Protein AF-A0A3D2G1G5-F1 (afdb_monomer_lite)

pLDDT: mean 82.87, std 15.84, range [34.25, 97.06]

Sequence (176 aa):
CSRRRVAGLMRLLRDEGYDAEKLAAIHAPIGLAIGAVTPAEIAVSICAQLVEHRRALPETEYPGTLLEQTNSDLSAIRYLAENAEPKALLLVLTSTGSTPVKSGALMAVNKLGTGCGTIGGGCSEAAAMQRARKIIGTGESCVIEINMTNDVAADEGMVCGGTMRVLIEDASENKT

Foldseek 3Di:
DDPVVVVVVLVVCVVVPDDPVVSVPDDPPAFDPPVDDDPVSSVVRNVVVVVVVVVPPPCVVPPLQDQPDPDPPCFQVCCLPVDQAQKKKKFWSQKFAQAQDGGGFIKIAHLVRDMTTFPRDDPQRVVVSVVLNVQGPVQDKDKDKDAFLPDDDPPDPDTRRMIIIMIMGTSNDDPD

Secondary structure (DSSP, 8-state):
--HHHHHHHHHHHHHTT--HHHHHT--SS-S-SS---SHHHHHHHHHHHHHHHHHHS-TTSS-TTS---SS--THHHHHHHH--S-EEEEEEEEEESS-SS-TT-EEEEETT--EEE-SS-HHHHHHHHHHHHHHTTS-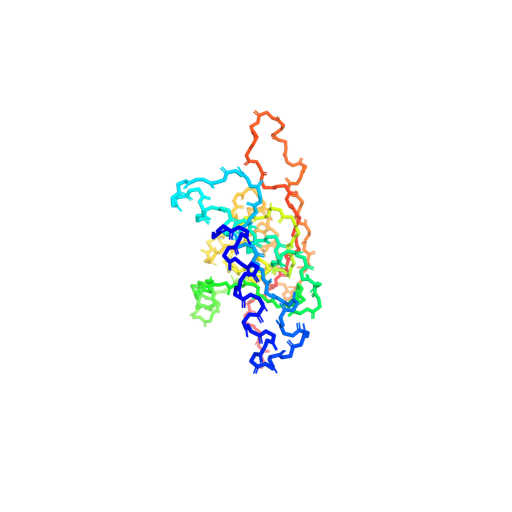-EEEEEEE-SSSS-SSSS-----EEEEEEEE-S----

Radius of gyration: 23.37 Å; chains: 1; bounding box: 44×47×64 Å

Structure (mmCIF, N/CA/C/O backbone):
data_AF-A0A3D2G1G5-F1
#
_entry.id   AF-A0A3D2G1G5-F1
#
loop_
_atom_site.group_PDB
_atom_site.id
_atom_site.type_symbol
_atom_site.label_atom_id
_atom_site.label_alt_id
_atom_site.label_comp_id
_atom_site.label_asym_id
_atom_site.label_entity_id
_atom_site.label_seq_id
_atom_site.pdbx_PDB_ins_code
_atom_site.Cartn_x
_atom_site.Cartn_y
_atom_site.Cartn_z
_atom_site.occupancy
_atom_site.B_iso_or_equiv
_atom_site.auth_seq_id
_atom_site.auth_comp_id
_atom_site.auth_asym_id
_atom_site.auth_atom_id
_atom_site.pdbx_PDB_model_num
ATOM 1 N N . CYS A 1 1 ? 20.885 -1.037 -24.194 1.00 62.94 1 CYS A N 1
ATOM 2 C CA . CYS A 1 1 ? 21.440 -1.828 -25.325 1.00 62.94 1 CYS A CA 1
ATOM 3 C C . CYS A 1 1 ? 21.100 -1.121 -26.645 1.00 62.94 1 CYS A C 1
ATOM 5 O O . CYS A 1 1 ? 20.006 -0.583 -26.737 1.00 62.94 1 CYS A O 1
ATOM 7 N N . SER A 1 2 ? 21.991 -1.050 -27.644 1.00 79.25 2 SER A N 1
ATOM 8 C CA . SER A 1 2 ? 21.681 -0.325 -28.895 1.00 79.25 2 SER A CA 1
ATOM 9 C C . SER A 1 2 ? 20.675 -1.098 -29.759 1.00 79.25 2 SER A C 1
ATOM 11 O O . SER A 1 2 ? 20.757 -2.324 -29.839 1.00 79.25 2 SER A O 1
ATOM 13 N N . ARG A 1 3 ? 19.760 -0.400 -30.454 1.00 82.50 3 ARG A N 1
ATOM 14 C CA . ARG A 1 3 ? 18.738 -1.024 -31.330 1.00 82.50 3 ARG A CA 1
ATOM 15 C C . ARG A 1 3 ? 19.339 -2.025 -32.326 1.00 82.50 3 ARG A C 1
ATOM 17 O O . ARG A 1 3 ? 18.780 -3.091 -32.550 1.00 82.50 3 ARG A O 1
ATOM 24 N N . ARG A 1 4 ? 20.532 -1.720 -32.849 1.00 87.50 4 ARG A N 1
ATOM 25 C CA . ARG A 1 4 ? 21.288 -2.604 -33.749 1.00 87.50 4 ARG A CA 1
ATOM 26 C C . ARG A 1 4 ? 21.670 -3.942 -33.103 1.00 87.50 4 ARG A C 1
ATOM 28 O O . ARG A 1 4 ? 21.560 -4.973 -33.755 1.00 87.50 4 ARG A O 1
ATOM 35 N N . ARG A 1 5 ? 22.102 -3.939 -31.836 1.00 87.56 5 ARG A N 1
ATOM 36 C CA . ARG A 1 5 ? 22.442 -5.171 -31.102 1.00 87.56 5 ARG A CA 1
ATOM 37 C C . ARG A 1 5 ? 21.203 -6.002 -30.796 1.00 87.56 5 ARG A C 1
ATOM 39 O O . ARG A 1 5 ? 21.239 -7.213 -30.965 1.00 87.56 5 ARG A O 1
ATOM 46 N N . VAL A 1 6 ? 20.107 -5.346 -30.417 1.00 90.69 6 VAL A N 1
ATOM 47 C CA . VAL A 1 6 ? 18.823 -6.019 -30.176 1.00 90.69 6 VAL A CA 1
ATOM 48 C C . VAL A 1 6 ? 18.325 -6.723 -31.437 1.00 90.69 6 VAL A C 1
ATOM 50 O O . VAL A 1 6 ? 17.965 -7.891 -31.369 1.00 90.69 6 VAL A O 1
ATOM 53 N N . ALA A 1 7 ? 18.370 -6.058 -32.594 1.00 89.75 7 ALA A N 1
ATOM 54 C CA . ALA A 1 7 ? 17.959 -6.668 -33.857 1.00 89.75 7 ALA A CA 1
ATOM 55 C C . ALA A 1 7 ? 18.792 -7.915 -34.209 1.00 89.75 7 ALA A C 1
ATOM 57 O O . ALA A 1 7 ? 18.239 -8.914 -34.662 1.00 89.75 7 ALA A O 1
ATOM 58 N N . GLY A 1 8 ? 20.108 -7.874 -33.962 1.00 92.50 8 GLY A N 1
ATOM 59 C CA . GLY A 1 8 ? 20.990 -9.027 -34.155 1.00 92.50 8 GLY A CA 1
ATOM 60 C C . GLY A 1 8 ? 20.647 -10.197 -33.230 1.00 92.50 8 GLY A C 1
ATOM 61 O O . GLY A 1 8 ? 20.509 -11.320 -33.702 1.00 92.50 8 GLY A O 1
ATOM 62 N N . LEU A 1 9 ? 20.443 -9.923 -31.937 1.00 90.69 9 LEU A N 1
ATOM 63 C CA . LEU A 1 9 ? 20.051 -10.936 -30.953 1.00 90.69 9 LEU A CA 1
ATOM 64 C C . LEU A 1 9 ? 18.699 -11.576 -31.298 1.00 90.69 9 LEU A C 1
ATOM 66 O O . LEU A 1 9 ? 18.579 -12.793 -31.290 1.00 90.69 9 LEU A O 1
ATOM 70 N N . MET A 1 10 ? 17.697 -10.769 -31.654 1.00 92.00 10 MET A N 1
ATOM 71 C CA . MET A 1 10 ? 16.363 -11.265 -32.014 1.00 92.00 10 MET A CA 1
ATOM 72 C C . MET A 1 10 ? 16.383 -12.157 -33.253 1.00 92.00 10 MET A C 1
ATOM 74 O O . MET A 1 10 ? 15.620 -13.115 -33.329 1.00 92.00 10 MET A O 1
ATOM 78 N N . ARG A 1 11 ? 17.246 -11.851 -34.229 1.00 93.31 11 ARG A N 1
ATOM 79 C CA . ARG A 1 11 ? 17.445 -12.711 -35.397 1.00 93.31 11 ARG A CA 1
ATOM 80 C C . ARG A 1 11 ? 18.061 -14.048 -34.995 1.00 93.31 11 ARG A C 1
ATOM 82 O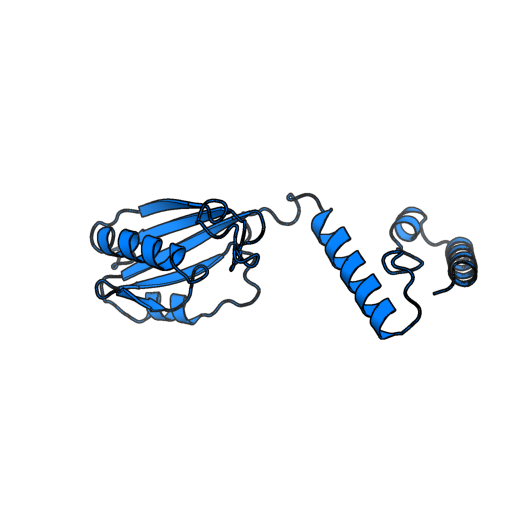 O . ARG A 1 11 ? 17.520 -15.076 -35.369 1.00 93.31 11 ARG A O 1
ATOM 89 N N . LEU A 1 12 ? 19.132 -14.018 -34.202 1.00 94.12 12 LEU A N 1
ATOM 90 C CA . LEU A 1 12 ? 19.805 -15.227 -33.725 1.00 94.12 12 LEU A CA 1
ATOM 91 C C . LEU A 1 12 ? 18.842 -16.146 -32.966 1.00 94.12 12 LEU A C 1
ATOM 93 O O . LEU A 1 12 ? 18.766 -17.328 -33.271 1.00 94.12 12 LEU A O 1
ATOM 97 N N . LEU A 1 13 ? 18.041 -15.593 -32.052 1.00 93.25 13 LEU A N 1
ATOM 98 C CA . LEU A 1 13 ? 17.060 -16.374 -31.296 1.00 93.25 13 LEU A CA 1
ATOM 99 C C . LEU A 1 13 ? 15.969 -16.981 -32.195 1.00 93.25 13 LEU A C 1
ATOM 101 O O . LEU A 1 13 ? 15.529 -18.100 -31.958 1.00 93.25 13 LEU A O 1
ATOM 105 N N . ARG A 1 14 ? 15.530 -16.290 -33.255 1.00 93.31 14 ARG A N 1
ATOM 106 C CA . ARG A 1 14 ? 14.598 -16.897 -34.223 1.00 93.31 14 ARG A CA 1
ATOM 107 C C . ARG A 1 14 ? 15.250 -18.014 -35.025 1.00 93.31 14 ARG A C 1
ATOM 109 O O . ARG A 1 14 ? 14.623 -19.048 -35.221 1.00 93.31 14 ARG A O 1
ATOM 116 N N . ASP A 1 15 ? 16.484 -17.803 -35.475 1.00 95.50 15 ASP A N 1
ATOM 117 C CA . ASP A 1 15 ? 17.232 -18.784 -36.266 1.00 95.50 15 ASP A CA 1
ATOM 118 C C . ASP A 1 15 ? 17.530 -20.057 -35.438 1.00 95.50 15 ASP A C 1
ATOM 120 O O . ASP A 1 15 ? 17.548 -21.157 -35.984 1.00 95.50 15 ASP A O 1
ATOM 124 N N . GLU A 1 16 ? 17.673 -19.931 -34.113 1.00 95.50 16 GLU A N 1
ATOM 125 C CA . GLU A 1 16 ? 17.779 -21.053 -33.163 1.00 95.50 16 GLU A CA 1
ATOM 126 C C . GLU A 1 16 ? 16.439 -21.763 -32.873 1.00 95.50 16 GLU A C 1
ATOM 128 O O . GLU A 1 16 ? 16.410 -22.763 -32.157 1.00 95.50 16 GLU A O 1
ATOM 133 N N . GLY A 1 17 ? 15.325 -21.288 -33.441 1.00 94.25 17 GLY A N 1
ATOM 134 C CA . GLY A 1 17 ? 14.017 -21.938 -33.339 1.00 94.25 17 GLY A CA 1
ATOM 135 C C . GLY A 1 17 ? 13.230 -21.608 -32.070 1.00 94.25 17 GLY A C 1
ATOM 136 O O . GLY A 1 17 ? 12.328 -22.363 -31.704 1.00 94.25 17 GLY A O 1
ATOM 137 N N . TYR A 1 18 ? 13.540 -20.502 -31.385 1.00 94.50 18 TYR A N 1
ATOM 138 C CA . TYR A 1 18 ? 12.737 -20.065 -30.242 1.00 94.50 18 TYR A CA 1
ATOM 139 C C . TYR A 1 18 ? 11.334 -19.631 -30.674 1.00 94.50 18 TYR A C 1
ATOM 141 O O . TYR A 1 18 ? 11.139 -18.987 -31.706 1.00 94.50 18 TYR A O 1
ATOM 149 N N . ASP A 1 19 ? 10.365 -19.965 -29.825 1.00 94.19 19 ASP A N 1
ATOM 150 C CA . ASP A 1 19 ? 8.953 -19.668 -30.031 1.00 94.19 19 ASP A CA 1
ATOM 151 C C . ASP A 1 19 ? 8.676 -18.162 -30.198 1.00 94.19 19 ASP A C 1
ATOM 153 O O . ASP A 1 19 ? 9.161 -17.326 -29.430 1.00 94.19 19 ASP A O 1
ATOM 157 N N . ALA A 1 20 ? 7.870 -17.820 -31.205 1.00 89.81 20 ALA A N 1
ATOM 158 C CA . ALA A 1 20 ? 7.604 -16.435 -31.573 1.00 89.81 20 ALA A CA 1
ATOM 159 C C . ALA A 1 20 ? 6.819 -15.666 -30.498 1.00 89.81 20 ALA A C 1
ATOM 161 O O . ALA A 1 20 ? 7.064 -14.469 -30.328 1.00 89.81 20 ALA A O 1
ATOM 162 N N . GLU A 1 21 ? 5.925 -16.325 -29.754 1.00 91.94 21 GLU A N 1
ATOM 163 C CA . GLU A 1 21 ? 5.161 -15.688 -28.675 1.00 91.94 21 GLU A CA 1
ATOM 164 C C . GLU A 1 21 ? 6.080 -15.341 -27.501 1.00 91.94 21 GLU A C 1
ATOM 166 O O . GLU A 1 21 ? 6.054 -14.219 -26.991 1.00 91.94 21 GLU A O 1
ATOM 171 N N . LYS A 1 22 ? 6.985 -16.254 -27.131 1.00 90.00 22 LYS A N 1
ATOM 172 C CA . LYS A 1 22 ? 8.006 -15.986 -26.104 1.00 90.00 22 LYS A CA 1
ATOM 173 C C . LYS A 1 22 ? 8.939 -14.849 -26.502 1.00 90.00 22 LYS A C 1
ATOM 175 O O . LYS A 1 22 ? 9.295 -14.027 -25.660 1.00 90.00 22 LYS A O 1
ATOM 180 N N . LEU A 1 23 ? 9.327 -14.776 -27.776 1.00 91.75 23 LEU A N 1
ATOM 181 C CA . LEU A 1 23 ? 10.156 -13.678 -28.278 1.00 91.75 23 LEU A CA 1
ATOM 182 C C . LEU A 1 23 ? 9.408 -12.339 -28.284 1.00 91.75 23 LEU A C 1
ATOM 184 O O . LEU A 1 23 ? 10.029 -11.305 -28.036 1.00 91.75 23 LEU A O 1
ATOM 188 N N . ALA A 1 24 ? 8.094 -12.343 -28.522 1.00 89.94 24 ALA A N 1
ATOM 189 C CA . ALA A 1 24 ? 7.267 -11.138 -28.474 1.00 89.94 24 ALA A CA 1
ATOM 190 C C . ALA A 1 24 ? 7.155 -10.544 -27.057 1.00 89.94 24 ALA A C 1
ATOM 192 O O . ALA A 1 24 ? 7.005 -9.332 -26.922 1.00 89.94 24 ALA A O 1
ATOM 193 N N . ALA A 1 25 ? 7.295 -11.360 -26.008 1.00 88.81 25 ALA A N 1
ATOM 194 C CA . ALA A 1 25 ? 7.293 -10.900 -24.616 1.00 88.81 25 ALA A CA 1
ATOM 195 C C . ALA A 1 25 ? 8.598 -10.186 -24.186 1.00 88.81 25 ALA A C 1
ATOM 197 O O . ALA A 1 25 ? 8.658 -9.582 -23.111 1.00 88.81 25 ALA A O 1
ATOM 198 N N . ILE A 1 26 ? 9.662 -10.241 -24.997 1.00 90.25 26 ILE A N 1
ATOM 199 C CA . ILE A 1 26 ? 10.963 -9.652 -24.657 1.00 90.25 26 ILE A CA 1
ATOM 200 C C 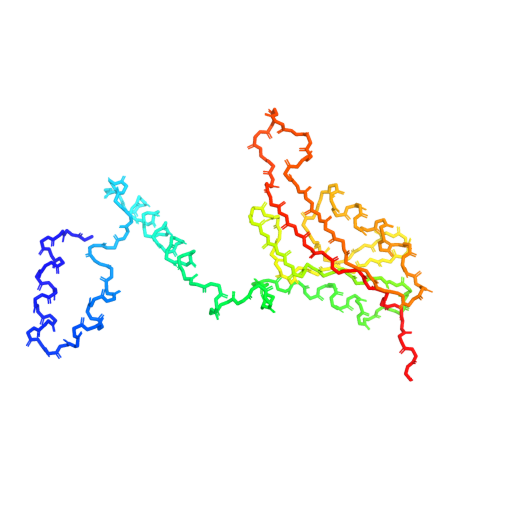. ILE A 1 26 ? 10.951 -8.133 -24.883 1.00 90.25 26 ILE A C 1
ATOM 202 O O . ILE A 1 26 ? 10.897 -7.646 -26.013 1.00 90.25 26 ILE A O 1
ATOM 206 N N . HIS A 1 27 ? 11.152 -7.373 -23.806 1.00 88.00 27 HIS A N 1
ATOM 207 C CA . HIS A 1 27 ? 11.364 -5.926 -23.868 1.00 88.00 27 HIS A CA 1
ATOM 208 C C . HIS A 1 27 ? 12.825 -5.592 -24.184 1.00 88.00 27 HIS A C 1
ATOM 210 O O . HIS A 1 27 ? 13.690 -5.540 -23.307 1.00 88.00 27 HIS A O 1
ATOM 216 N N . ALA A 1 28 ? 13.112 -5.349 -25.462 1.00 89.06 28 ALA A N 1
ATOM 217 C CA . ALA A 1 28 ? 14.434 -4.944 -25.917 1.00 89.06 28 ALA A CA 1
ATOM 218 C C . ALA A 1 28 ? 14.343 -3.862 -27.016 1.00 89.06 28 ALA A C 1
ATOM 220 O O . ALA A 1 28 ? 13.672 -4.080 -28.024 1.00 89.06 28 ALA A O 1
ATOM 221 N N . PRO A 1 29 ? 15.066 -2.727 -26.900 1.00 89.81 29 PRO A N 1
ATOM 222 C CA . PRO A 1 29 ? 15.898 -2.309 -25.768 1.00 89.81 29 PRO A CA 1
ATOM 223 C C . PRO A 1 29 ? 15.103 -2.149 -24.465 1.00 89.81 29 PRO A C 1
ATOM 225 O O . PRO A 1 29 ? 13.979 -1.668 -24.491 1.00 89.81 29 PRO A O 1
ATOM 228 N N . ILE A 1 30 ? 15.707 -2.558 -23.347 1.00 91.56 30 ILE A N 1
ATOM 229 C CA . ILE A 1 30 ? 15.108 -2.420 -22.017 1.00 91.56 30 ILE A CA 1
ATOM 230 C C . ILE A 1 30 ? 15.147 -0.958 -21.552 1.00 91.56 30 ILE A C 1
ATOM 232 O O . ILE A 1 30 ? 16.114 -0.243 -21.839 1.00 91.56 30 ILE A O 1
ATOM 236 N N . GLY A 1 31 ? 14.120 -0.559 -20.811 1.00 92.31 31 GLY A N 1
ATOM 237 C CA . GLY A 1 31 ? 13.930 0.768 -20.245 1.00 92.31 31 GLY A CA 1
ATOM 238 C C . GLY A 1 31 ? 13.064 1.697 -21.101 1.00 92.31 31 GLY A C 1
ATOM 239 O O . GLY A 1 31 ? 13.012 1.590 -22.328 1.00 92.31 31 GLY A O 1
ATOM 240 N N . LEU A 1 32 ? 12.384 2.639 -20.440 1.00 93.19 32 LEU A N 1
ATOM 241 C CA . LEU A 1 32 ? 11.622 3.705 -21.096 1.00 93.19 32 LEU A CA 1
ATOM 242 C C . LEU A 1 32 ? 12.523 4.650 -21.902 1.00 93.19 32 LEU A C 1
ATOM 244 O O . LEU A 1 32 ? 13.669 4.926 -21.536 1.00 93.19 32 LEU A O 1
ATOM 248 N N . ALA A 1 33 ? 11.972 5.220 -22.974 1.00 92.69 33 ALA A N 1
ATOM 249 C CA . ALA A 1 33 ? 12.676 6.119 -23.886 1.00 92.69 33 ALA A CA 1
ATOM 250 C C . ALA A 1 33 ? 12.869 7.544 -23.316 1.00 92.69 33 ALA A C 1
ATOM 252 O O . ALA A 1 33 ? 12.449 8.523 -23.923 1.00 92.69 33 ALA A O 1
ATOM 253 N N . ILE A 1 34 ? 13.541 7.664 -22.167 1.00 93.75 34 ILE A N 1
ATOM 254 C CA . ILE A 1 34 ? 13.817 8.941 -21.477 1.00 93.75 34 ILE A CA 1
ATOM 255 C C . ILE A 1 34 ? 15.123 9.621 -21.926 1.00 93.75 34 ILE A C 1
ATOM 257 O O . ILE A 1 34 ? 15.546 10.601 -21.327 1.00 93.75 34 ILE A O 1
ATOM 261 N N . GLY A 1 35 ? 15.802 9.081 -22.945 1.00 92.56 35 GLY A N 1
ATOM 262 C CA . GLY A 1 35 ? 17.098 9.597 -23.407 1.00 92.56 35 GLY A CA 1
ATOM 263 C C . GLY A 1 35 ? 18.294 9.220 -22.524 1.00 92.56 35 GLY A C 1
ATOM 264 O O . GLY A 1 35 ? 19.318 9.887 -22.590 1.00 92.56 35 GLY A O 1
ATOM 265 N N . ALA A 1 36 ? 18.178 8.157 -21.722 1.00 92.62 36 ALA A N 1
ATOM 266 C CA . ALA A 1 36 ? 19.222 7.703 -20.803 1.00 92.62 36 ALA A CA 1
ATOM 267 C C . ALA A 1 36 ? 20.548 7.342 -21.505 1.00 92.62 36 ALA A C 1
ATOM 269 O O . ALA A 1 36 ? 20.569 6.538 -22.445 1.00 92.62 36 ALA A O 1
ATOM 270 N N . VAL A 1 37 ? 21.660 7.878 -20.996 1.00 93.06 37 VAL A N 1
ATOM 271 C CA . VAL A 1 37 ? 23.031 7.643 -21.479 1.00 93.06 37 VAL A CA 1
ATOM 272 C C . VAL A 1 37 ? 23.908 7.040 -20.384 1.00 93.06 37 VAL A C 1
ATOM 274 O O . VAL A 1 37 ? 24.680 6.117 -20.655 1.00 93.06 37 VAL A O 1
ATOM 277 N N . THR A 1 38 ? 23.800 7.533 -19.149 1.00 95.62 38 THR A N 1
ATOM 278 C CA . THR A 1 38 ? 24.625 7.054 -18.031 1.00 95.62 38 THR A CA 1
ATOM 279 C C . THR A 1 38 ? 24.054 5.772 -17.410 1.00 95.62 38 THR A C 1
ATOM 281 O O . THR A 1 38 ? 22.850 5.526 -17.499 1.00 95.62 38 THR A O 1
ATOM 284 N N . PRO A 1 39 ? 24.869 4.936 -16.733 1.00 95.56 39 PRO A N 1
ATOM 285 C CA . PRO A 1 39 ? 24.358 3.750 -16.040 1.00 95.56 39 PRO A CA 1
ATOM 286 C C . PRO A 1 39 ? 23.236 4.053 -15.034 1.00 95.56 39 PRO A C 1
ATOM 288 O O . PRO A 1 39 ? 22.287 3.280 -14.936 1.00 95.56 39 PRO A O 1
ATOM 291 N N . ALA A 1 40 ? 23.313 5.189 -14.331 1.00 96.56 40 ALA A N 1
ATOM 292 C CA . ALA A 1 40 ? 22.284 5.617 -13.386 1.00 96.56 40 ALA A CA 1
ATOM 293 C C . ALA A 1 40 ? 20.966 5.978 -14.092 1.00 96.56 40 ALA A C 1
ATOM 295 O O . ALA A 1 40 ? 19.904 5.509 -13.689 1.00 96.56 40 ALA A O 1
ATOM 296 N N . GLU A 1 41 ? 21.024 6.738 -15.189 1.00 96.81 41 GLU A N 1
ATOM 297 C CA . GLU A 1 41 ? 19.838 7.050 -15.998 1.00 96.81 41 GLU A CA 1
ATOM 298 C C . GLU A 1 41 ? 19.219 5.789 -16.611 1.00 96.81 41 GLU A C 1
ATOM 300 O O . GLU A 1 41 ? 17.997 5.649 -16.652 1.00 96.81 41 GLU A O 1
ATOM 305 N N . ILE A 1 42 ? 20.053 4.845 -17.060 1.00 94.12 42 ILE A N 1
ATOM 306 C CA . ILE A 1 42 ? 19.594 3.557 -17.591 1.00 94.12 42 ILE A CA 1
ATOM 307 C C . ILE A 1 42 ? 18.882 2.764 -16.491 1.00 94.12 42 ILE A C 1
ATOM 309 O O . ILE A 1 42 ? 17.813 2.215 -16.743 1.00 94.12 42 ILE A O 1
ATOM 313 N N . ALA A 1 43 ? 19.419 2.735 -15.269 1.00 95.56 43 ALA A N 1
ATOM 314 C CA . ALA A 1 43 ? 18.766 2.076 -14.141 1.00 95.56 43 ALA A CA 1
ATOM 315 C C . ALA A 1 43 ? 17.387 2.690 -13.845 1.00 95.56 43 ALA A C 1
ATOM 317 O O . ALA A 1 43 ? 16.410 1.955 -13.719 1.00 95.56 43 ALA A O 1
ATOM 318 N N . VAL A 1 44 ? 17.275 4.024 -13.820 1.00 97.06 44 VAL A N 1
ATOM 319 C CA . VAL A 1 44 ? 15.987 4.721 -13.637 1.00 97.06 44 VAL A CA 1
ATOM 320 C C . VAL A 1 44 ? 15.006 4.381 -14.762 1.00 97.06 44 VAL A C 1
ATOM 322 O O . VAL A 1 44 ? 13.855 4.054 -14.488 1.00 97.06 44 VAL A O 1
ATOM 325 N N . SER A 1 45 ? 15.461 4.394 -16.016 1.00 96.44 45 SER A N 1
ATOM 326 C CA . SER A 1 45 ? 14.669 4.024 -17.196 1.00 96.44 45 SER A CA 1
ATOM 327 C C . SER A 1 45 ? 14.119 2.591 -17.113 1.00 96.44 45 SER A C 1
ATOM 329 O O . SER A 1 45 ? 12.951 2.360 -17.437 1.00 96.44 45 SER A O 1
ATOM 331 N N . ILE A 1 46 ? 14.931 1.637 -16.640 1.00 95.38 46 ILE A N 1
ATOM 332 C CA . ILE A 1 46 ? 14.528 0.239 -16.423 1.00 95.38 46 ILE A CA 1
ATOM 333 C C . ILE A 1 46 ? 13.516 0.141 -15.280 1.00 95.38 46 ILE A C 1
ATOM 335 O O . ILE A 1 46 ? 12.452 -0.444 -15.464 1.00 95.38 46 ILE A O 1
ATOM 339 N N . CYS A 1 47 ? 13.800 0.744 -14.122 1.00 95.88 47 CYS A N 1
ATOM 340 C CA . CYS A 1 47 ? 12.878 0.756 -12.984 1.00 95.88 47 CYS A CA 1
ATOM 341 C C . CYS A 1 47 ? 11.524 1.373 -13.356 1.00 95.88 47 CYS A C 1
ATOM 343 O O . CYS A 1 47 ? 10.482 0.853 -12.964 1.00 95.88 47 CYS A O 1
ATOM 345 N N . ALA A 1 48 ? 11.524 2.441 -14.154 1.00 94.81 48 ALA A N 1
ATOM 346 C CA . ALA A 1 48 ? 10.302 3.066 -14.639 1.00 94.81 48 ALA A CA 1
ATOM 347 C C . ALA A 1 48 ? 9.494 2.122 -15.547 1.00 94.81 48 ALA A C 1
ATOM 349 O O . ALA A 1 48 ? 8.285 2.008 -15.363 1.00 94.81 48 ALA A O 1
ATOM 350 N N . GLN A 1 49 ? 10.151 1.382 -16.450 1.00 94.69 49 GLN A N 1
ATOM 351 C CA . GLN A 1 49 ? 9.489 0.374 -17.291 1.00 94.69 49 GLN A CA 1
ATOM 352 C C . GLN A 1 49 ? 8.907 -0.781 -16.458 1.00 94.69 49 GLN A C 1
ATOM 354 O O . GLN A 1 49 ? 7.805 -1.247 -16.738 1.00 94.69 49 GLN A O 1
ATOM 359 N N . LEU A 1 50 ? 9.600 -1.219 -15.401 1.00 92.12 50 LEU A N 1
ATOM 360 C CA . LEU A 1 50 ? 9.077 -2.235 -14.477 1.00 92.12 50 LEU A CA 1
ATOM 361 C C . LEU A 1 50 ? 7.813 -1.749 -13.755 1.00 92.12 50 LEU A C 1
ATOM 363 O O . LEU A 1 50 ? 6.850 -2.501 -13.614 1.00 92.12 50 LEU A O 1
ATOM 367 N N . VAL A 1 51 ? 7.799 -0.490 -13.306 1.00 86.56 51 VAL A N 1
ATOM 368 C CA . VAL A 1 51 ? 6.625 0.106 -12.653 1.00 86.56 51 VAL A CA 1
ATOM 369 C C . VAL A 1 51 ? 5.461 0.258 -13.633 1.00 86.56 51 VAL A C 1
ATOM 371 O O . VAL A 1 51 ? 4.336 -0.060 -13.253 1.00 86.56 51 VAL A O 1
ATOM 374 N N . GLU A 1 52 ? 5.717 0.712 -14.863 1.00 89.62 52 GLU A N 1
ATOM 375 C CA . GLU A 1 52 ? 4.714 0.810 -15.932 1.00 89.62 52 GLU A CA 1
ATOM 376 C C . GLU A 1 52 ? 4.071 -0.551 -16.206 1.00 89.62 52 GLU A C 1
ATOM 378 O O . GLU A 1 52 ? 2.851 -0.678 -16.122 1.00 89.62 52 GLU A O 1
ATOM 383 N N . HIS A 1 53 ? 4.884 -1.585 -16.443 1.00 86.75 53 HIS A N 1
ATOM 384 C CA . HIS A 1 53 ? 4.379 -2.923 -16.735 1.00 86.75 53 HIS A CA 1
ATOM 385 C C . HIS A 1 53 ? 3.570 -3.492 -15.567 1.00 86.75 53 HIS A C 1
ATOM 387 O O . HIS A 1 53 ? 2.451 -3.953 -15.766 1.00 86.75 53 HIS A O 1
ATOM 393 N N . ARG A 1 54 ? 4.074 -3.363 -14.330 1.00 80.94 54 ARG A N 1
ATOM 394 C CA . ARG A 1 54 ? 3.344 -3.775 -13.121 1.00 80.94 54 ARG A CA 1
ATOM 395 C C . ARG A 1 54 ? 1.980 -3.092 -13.004 1.00 80.94 54 ARG A C 1
ATOM 397 O O . ARG A 1 54 ? 1.043 -3.716 -12.527 1.00 80.94 54 ARG A O 1
ATOM 404 N N . ARG A 1 55 ? 1.864 -1.820 -13.403 1.00 76.44 55 ARG A N 1
ATOM 405 C CA . ARG A 1 55 ? 0.593 -1.077 -13.361 1.00 76.44 55 ARG A CA 1
ATOM 406 C C . ARG A 1 55 ? -0.344 -1.384 -14.530 1.00 76.44 55 ARG A C 1
ATOM 408 O O . ARG A 1 55 ? -1.527 -1.093 -14.412 1.00 76.44 55 ARG A O 1
ATOM 415 N N . ALA A 1 56 ? 0.171 -1.918 -15.635 1.00 79.75 56 ALA A N 1
ATOM 416 C CA . ALA A 1 56 ? -0.618 -2.293 -16.806 1.00 79.75 56 ALA A CA 1
ATOM 417 C C . ALA A 1 56 ? -1.215 -3.708 -16.710 1.00 79.75 56 ALA A C 1
ATOM 419 O O . ALA A 1 56 ? -2.121 -4.031 -17.478 1.00 79.75 56 ALA A O 1
ATOM 420 N N . LEU A 1 57 ? -0.720 -4.550 -15.793 1.00 68.62 57 LEU A N 1
ATOM 421 C CA . LEU A 1 57 ? -1.314 -5.859 -15.529 1.00 68.62 57 LEU A CA 1
ATOM 422 C C . LEU A 1 57 ? -2.759 -5.677 -15.025 1.00 68.62 57 LEU A C 1
ATOM 424 O O . LEU A 1 57 ? -2.989 -4.840 -14.148 1.00 68.62 57 LEU A O 1
ATOM 428 N N . PRO A 1 58 ? -3.741 -6.421 -15.572 1.00 56.31 58 PRO A N 1
ATOM 429 C CA . PRO A 1 58 ? -5.118 -6.341 -15.105 1.00 56.31 58 PRO A CA 1
ATOM 430 C C . PRO A 1 58 ? -5.187 -6.701 -13.616 1.00 56.31 58 PRO A C 1
ATOM 432 O O . PRO A 1 58 ? -4.525 -7.639 -13.169 1.00 56.31 58 PRO A O 1
ATOM 435 N N . GLU A 1 59 ? -6.041 -5.998 -12.860 1.00 52.38 59 GLU A N 1
ATOM 436 C CA . GLU A 1 59 ? -6.300 -6.218 -11.420 1.00 52.38 59 GLU A CA 1
ATOM 437 C C . GLU A 1 59 ? -6.707 -7.669 -11.073 1.00 52.38 59 GLU A C 1
ATOM 439 O O . GLU A 1 59 ? -6.870 -8.020 -9.912 1.00 52.38 59 GLU A O 1
ATOM 444 N N . THR A 1 60 ? -6.876 -8.543 -12.064 1.00 44.69 60 THR A N 1
ATOM 445 C CA . THR A 1 60 ? -7.310 -9.931 -11.914 1.00 44.69 60 THR A CA 1
ATOM 446 C C . THR A 1 60 ? -6.203 -10.905 -11.519 1.00 44.69 60 THR A C 1
ATOM 448 O O . THR A 1 60 ? -6.527 -12.007 -11.087 1.00 44.69 60 THR A O 1
ATOM 451 N N . GLU A 1 61 ? -4.921 -10.542 -11.643 1.00 41.34 61 GLU A N 1
ATOM 452 C CA . GLU A 1 61 ? -3.817 -11.392 -11.151 1.00 41.34 61 GLU A CA 1
ATOM 453 C C . GLU A 1 61 ? -3.368 -11.006 -9.727 1.00 41.34 61 GLU A C 1
ATOM 455 O O . GLU A 1 61 ? -2.791 -11.819 -9.007 1.00 41.34 61 GLU A O 1
ATOM 460 N N . TYR A 1 62 ? -3.741 -9.800 -9.285 1.00 46.94 62 TYR A N 1
ATOM 461 C CA . TYR A 1 62 ? -3.593 -9.305 -7.916 1.00 46.94 62 TYR A CA 1
ATOM 462 C C . TYR A 1 62 ? -4.850 -8.525 -7.546 1.00 46.94 62 TYR A C 1
ATOM 464 O O . TYR A 1 62 ? -4.858 -7.293 -7.617 1.00 46.94 62 TYR A O 1
ATOM 472 N N . PRO A 1 63 ? -5.943 -9.219 -7.203 1.00 42.06 63 PRO A N 1
ATOM 473 C CA . PRO A 1 63 ? -7.139 -8.526 -6.776 1.00 42.06 63 PRO A CA 1
ATOM 474 C C . PRO A 1 63 ? -6.772 -7.666 -5.568 1.00 42.06 63 PRO A C 1
ATOM 476 O O . PRO A 1 63 ? -6.029 -8.114 -4.693 1.00 42.06 63 PRO A O 1
ATOM 479 N N . GLY A 1 64 ? -7.359 -6.476 -5.446 1.00 42.62 64 GLY A N 1
ATOM 480 C CA . GLY A 1 64 ? -7.362 -5.692 -4.200 1.00 42.62 64 GLY A CA 1
ATOM 481 C C . GLY A 1 64 ? -7.999 -6.421 -2.998 1.00 42.62 64 GLY A C 1
ATOM 482 O O . GLY A 1 64 ? -8.391 -5.780 -2.030 1.00 42.62 64 GLY A O 1
ATOM 483 N N . THR A 1 65 ? -8.148 -7.748 -3.084 1.00 43.62 65 THR A N 1
ATOM 484 C CA . THR A 1 65 ? -8.494 -8.714 -2.046 1.00 43.62 65 THR A CA 1
ATOM 485 C C . THR A 1 65 ? -7.281 -9.508 -1.536 1.00 43.62 65 THR A C 1
ATOM 487 O O . THR A 1 65 ? -7.426 -10.230 -0.551 1.00 43.62 65 THR A O 1
ATOM 490 N N . LEU A 1 66 ? -6.090 -9.383 -2.143 1.00 46.81 66 LEU A N 1
ATOM 491 C CA . LEU A 1 66 ? -4.839 -9.854 -1.549 1.00 46.81 66 LEU A CA 1
ATOM 492 C C . LEU A 1 66 ? -4.199 -8.700 -0.772 1.00 46.81 66 LEU A C 1
ATOM 494 O O . LEU A 1 66 ? -3.925 -7.637 -1.326 1.00 46.81 66 LEU A O 1
ATOM 498 N N . LEU A 1 67 ? -3.966 -8.919 0.520 1.00 52.75 67 LEU A N 1
ATOM 499 C CA . LEU A 1 67 ? -3.266 -7.981 1.390 1.00 52.75 67 LEU A CA 1
ATOM 500 C C . LEU A 1 67 ? -1.858 -7.749 0.810 1.00 52.75 67 LEU A C 1
ATOM 502 O O . LEU A 1 67 ? -1.002 -8.624 0.898 1.00 52.75 67 LEU A O 1
ATOM 506 N N . GLU A 1 68 ? -1.610 -6.585 0.202 1.00 55.38 68 GLU A N 1
ATOM 507 C CA . GLU A 1 68 ? -0.343 -6.216 -0.461 1.00 55.38 68 GLU A CA 1
ATOM 508 C C . GLU A 1 68 ? 0.823 -6.000 0.532 1.00 55.38 68 GLU A C 1
ATOM 510 O O . GLU A 1 68 ? 1.848 -5.405 0.187 1.00 55.38 68 GLU A O 1
ATOM 515 N N . GLN A 1 69 ? 0.691 -6.435 1.788 1.00 55.56 69 GLN A N 1
ATOM 516 C CA . GLN A 1 69 ? 1.708 -6.217 2.807 1.00 55.56 69 GLN A CA 1
ATOM 517 C C . GLN A 1 69 ? 3.013 -6.935 2.456 1.00 55.56 69 GLN A C 1
ATOM 519 O O . GLN A 1 69 ? 3.155 -8.140 2.634 1.00 55.56 69 GLN A O 1
ATOM 524 N N . THR A 1 70 ? 4.018 -6.167 2.040 1.00 48.31 70 THR A N 1
ATOM 525 C CA . THR A 1 70 ? 5.399 -6.651 1.896 1.00 48.31 70 THR A CA 1
ATOM 526 C C . THR A 1 70 ? 6.180 -6.611 3.210 1.00 48.31 70 THR A C 1
ATOM 528 O O . THR A 1 70 ? 7.267 -7.167 3.279 1.00 48.31 70 THR A O 1
ATOM 531 N N . ASN A 1 71 ? 5.633 -5.958 4.242 1.00 51.94 71 ASN A N 1
ATOM 532 C CA . ASN A 1 71 ? 6.200 -5.844 5.583 1.00 51.94 71 ASN A CA 1
ATOM 533 C C . ASN A 1 71 ? 5.070 -6.009 6.603 1.00 51.94 71 ASN A C 1
ATOM 535 O O . ASN A 1 71 ? 4.488 -5.025 7.061 1.00 51.94 71 ASN A O 1
ATOM 539 N N . SER A 1 72 ? 4.725 -7.251 6.934 1.00 56.22 72 SER A N 1
ATOM 540 C CA . SER A 1 72 ? 3.867 -7.519 8.085 1.00 56.22 72 SER A CA 1
ATOM 541 C C . SER A 1 72 ? 4.652 -7.200 9.349 1.00 56.22 72 SER A C 1
ATOM 543 O O . SER A 1 72 ? 5.416 -8.024 9.851 1.00 56.22 72 SER A O 1
ATOM 545 N N . ASP A 1 73 ? 4.485 -5.979 9.852 1.00 66.62 73 ASP A N 1
ATOM 546 C CA . ASP A 1 73 ? 4.822 -5.703 11.235 1.00 66.62 73 ASP A CA 1
ATOM 547 C C . ASP A 1 73 ? 3.894 -6.554 12.112 1.00 66.62 73 ASP A C 1
ATOM 549 O O . ASP A 1 73 ? 2.695 -6.300 12.245 1.00 66.62 73 ASP A O 1
ATOM 553 N N . LEU A 1 74 ? 4.465 -7.624 12.666 1.00 77.25 74 LEU A N 1
ATOM 554 C CA . LEU A 1 74 ? 3.776 -8.563 13.545 1.00 77.25 74 LEU A CA 1
ATOM 555 C C . LEU A 1 74 ? 3.380 -7.919 14.876 1.00 77.25 74 LEU A C 1
ATOM 557 O O . LEU A 1 74 ? 2.648 -8.546 15.637 1.00 77.25 74 LEU A O 1
ATOM 561 N N . SER A 1 75 ? 3.838 -6.699 15.173 1.00 85.69 75 SER A N 1
ATOM 562 C CA . SER A 1 75 ? 3.565 -5.999 16.426 1.00 85.69 75 SER A CA 1
ATOM 563 C C . SER A 1 75 ? 2.066 -5.899 16.720 1.00 85.69 75 SER A C 1
ATOM 565 O O . SER A 1 75 ? 1.639 -6.274 17.810 1.00 85.69 75 SER A O 1
ATOM 567 N N . ALA A 1 76 ? 1.250 -5.515 15.736 1.00 88.62 76 ALA A N 1
ATOM 568 C CA . ALA A 1 76 ? -0.197 -5.398 15.893 1.00 88.62 76 ALA A CA 1
ATOM 569 C C . ALA A 1 76 ? -0.875 -6.758 16.132 1.00 88.62 76 ALA A C 1
ATOM 571 O O . ALA A 1 76 ? -1.701 -6.884 17.033 1.00 88.62 76 ALA A O 1
ATOM 572 N N . ILE A 1 77 ? -0.489 -7.793 15.377 1.00 88.50 77 ILE A N 1
ATOM 573 C CA . ILE A 1 77 ? -1.013 -9.162 15.546 1.00 88.50 77 ILE A CA 1
ATOM 574 C C . ILE A 1 77 ? -0.640 -9.702 16.926 1.00 88.50 77 ILE A C 1
ATOM 576 O O . ILE A 1 77 ? -1.484 -10.231 17.646 1.00 88.50 77 ILE A O 1
ATOM 580 N N . ARG A 1 78 ? 0.623 -9.531 17.315 1.00 89.31 78 ARG A N 1
ATOM 581 C CA . ARG A 1 78 ? 1.137 -9.938 18.617 1.00 89.31 78 ARG A CA 1
ATOM 582 C C . ARG A 1 78 ? 0.417 -9.207 19.743 1.00 89.31 78 ARG A C 1
ATOM 584 O O . ARG A 1 78 ? 0.011 -9.838 20.709 1.00 89.31 78 ARG A O 1
ATOM 591 N N . TYR A 1 79 ? 0.194 -7.904 19.596 1.00 90.8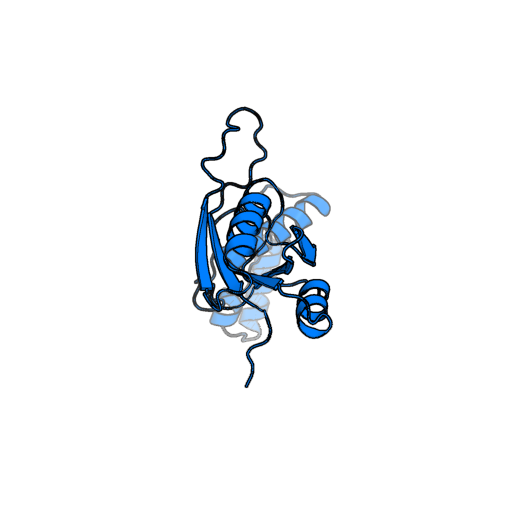1 79 TYR A N 1
ATOM 592 C CA . TYR A 1 79 ? -0.552 -7.118 20.568 1.00 90.81 79 TYR A CA 1
ATOM 593 C C . TYR A 1 79 ? -1.990 -7.628 20.722 1.00 90.81 79 TYR A C 1
ATOM 595 O O . TYR A 1 79 ? -2.450 -7.811 21.848 1.00 90.81 79 TYR A O 1
ATOM 603 N N . LEU A 1 80 ? -2.675 -7.916 19.609 1.00 90.50 80 LEU A N 1
ATOM 604 C CA . LEU A 1 80 ? -4.021 -8.494 19.616 1.00 90.50 80 LEU A CA 1
ATOM 605 C C . LEU A 1 80 ? -4.068 -9.868 20.299 1.00 90.50 80 LEU A C 1
ATOM 607 O O . LEU A 1 80 ? -5.025 -10.140 21.018 1.00 90.50 80 LEU A O 1
ATOM 611 N N . ALA A 1 81 ? -3.052 -10.707 20.088 1.00 90.31 81 ALA A N 1
ATOM 612 C CA . ALA A 1 81 ? -3.005 -12.072 20.607 1.00 90.31 81 ALA A CA 1
ATOM 613 C C . ALA A 1 81 ? -2.563 -12.167 22.078 1.00 90.31 81 ALA A C 1
ATOM 615 O O . ALA A 1 81 ? -3.062 -13.014 22.812 1.00 90.31 81 ALA A O 1
ATOM 616 N N . GLU A 1 82 ? -1.611 -11.336 22.510 1.00 91.19 82 GLU A N 1
ATOM 617 C CA . GLU A 1 82 ? -0.962 -11.468 23.824 1.00 91.19 82 GLU A CA 1
ATOM 618 C C . GLU A 1 82 ? -1.606 -10.611 24.923 1.00 91.19 82 GLU A C 1
ATOM 620 O O . GLU A 1 82 ? -1.369 -10.860 26.104 1.00 91.19 82 GLU A O 1
ATOM 625 N N . ASN A 1 83 ? -2.414 -9.608 24.572 1.00 89.81 83 ASN A N 1
ATOM 626 C CA . ASN A 1 83 ? -2.995 -8.682 25.547 1.00 89.81 83 ASN A CA 1
ATOM 627 C C . ASN A 1 83 ? -4.494 -8.924 25.673 1.00 89.81 83 ASN A C 1
ATOM 629 O O . ASN A 1 83 ? -5.205 -8.822 24.684 1.00 89.81 83 ASN A O 1
ATOM 633 N N . ALA A 1 84 ? -5.002 -9.192 26.876 1.00 88.50 84 ALA A N 1
ATOM 634 C CA . ALA A 1 84 ? -6.422 -9.487 27.102 1.00 88.50 84 ALA A CA 1
ATOM 635 C C . ALA A 1 84 ? -7.308 -8.231 27.235 1.00 88.50 84 ALA A C 1
ATOM 637 O O . ALA A 1 84 ? -8.532 -8.339 27.305 1.00 88.50 84 ALA A O 1
ATOM 638 N N . GLU A 1 85 ? -6.730 -7.024 27.275 1.00 92.75 85 GLU A N 1
ATOM 639 C CA . GLU A 1 85 ? -7.535 -5.809 27.417 1.00 92.75 85 GLU A CA 1
ATOM 640 C C . GLU A 1 85 ? -8.517 -5.591 26.247 1.00 92.75 85 GLU A C 1
ATOM 642 O O . GLU A 1 85 ? -8.256 -6.014 25.110 1.00 92.75 85 GLU A O 1
ATOM 647 N N . PRO A 1 86 ? -9.636 -4.881 26.499 1.00 94.12 86 PRO A N 1
ATOM 648 C CA . PRO A 1 86 ? -10.530 -4.437 25.442 1.00 94.12 86 PRO A CA 1
ATOM 649 C C . PRO A 1 86 ? -9.791 -3.570 24.419 1.00 94.12 86 PRO A C 1
ATOM 651 O O . PRO A 1 86 ? -9.214 -2.525 24.753 1.00 94.12 86 PRO A O 1
ATOM 654 N N . LYS A 1 87 ? -9.850 -3.999 23.162 1.00 95.38 87 LYS A N 1
ATOM 655 C CA . LYS A 1 87 ? -9.109 -3.427 22.038 1.00 95.38 87 LYS A CA 1
ATOM 656 C C . LYS A 1 87 ? -9.881 -3.623 20.742 1.00 95.38 87 LYS A C 1
ATOM 658 O O . LYS A 1 87 ? -10.753 -4.478 20.663 1.00 95.38 87 LYS A O 1
ATOM 663 N N . ALA A 1 88 ? -9.561 -2.819 19.743 1.00 96.50 88 ALA A N 1
ATOM 664 C CA . ALA A 1 88 ? -10.128 -2.911 18.410 1.00 96.50 88 ALA A CA 1
ATOM 665 C C . ALA A 1 88 ? -9.031 -3.196 17.387 1.00 96.50 88 ALA A C 1
ATOM 667 O O . ALA A 1 88 ? -7.901 -2.713 17.518 1.00 96.50 88 ALA A O 1
ATOM 668 N N . LEU A 1 89 ? -9.402 -3.957 16.365 1.00 94.69 89 LEU A N 1
ATOM 669 C CA . LEU A 1 89 ? -8.623 -4.180 15.162 1.00 94.69 89 LEU A CA 1
ATOM 670 C C . LEU A 1 89 ? -9.015 -3.144 14.104 1.00 94.69 89 LEU A C 1
ATOM 672 O O . LEU A 1 89 ? -10.197 -2.907 13.866 1.00 94.69 89 LEU A O 1
ATOM 676 N N . LEU A 1 90 ? -8.019 -2.564 13.444 1.00 94.69 90 LEU A N 1
ATOM 677 C CA . LEU A 1 90 ? -8.177 -1.776 12.234 1.00 94.69 90 LEU A CA 1
ATOM 678 C C . LEU A 1 90 ? -7.418 -2.459 11.096 1.00 94.69 90 LEU A C 1
ATOM 680 O O . LEU A 1 90 ? -6.236 -2.775 11.239 1.00 94.69 90 LEU A O 1
ATOM 684 N N . LEU A 1 91 ? -8.090 -2.655 9.964 1.00 91.69 91 LEU A N 1
ATOM 685 C CA . LEU A 1 91 ? -7.532 -3.299 8.777 1.00 91.69 91 LEU A CA 1
ATOM 686 C C . LEU A 1 91 ? -7.870 -2.490 7.527 1.00 91.69 91 LEU A C 1
ATOM 688 O O . LEU A 1 91 ? -9.042 -2.277 7.213 1.00 91.69 91 LEU A O 1
ATOM 692 N N . VAL A 1 92 ? -6.854 -2.082 6.771 1.00 90.56 92 VAL A N 1
ATOM 693 C CA . VAL A 1 92 ? -7.057 -1.467 5.454 1.00 90.56 92 VAL A CA 1
ATOM 694 C C . VAL A 1 92 ? -7.502 -2.552 4.475 1.00 90.56 92 VAL A C 1
ATOM 696 O O . VAL A 1 92 ? -6.708 -3.395 4.076 1.00 90.56 92 VAL A O 1
ATOM 699 N N . LEU A 1 93 ? -8.772 -2.535 4.078 1.00 87.56 93 LEU A N 1
ATOM 700 C CA . LEU A 1 93 ? -9.351 -3.503 3.143 1.00 87.56 93 LEU A CA 1
ATOM 701 C C . LEU A 1 93 ? -8.923 -3.211 1.707 1.00 87.56 93 LEU A C 1
ATOM 703 O O . LEU A 1 93 ? -8.502 -4.103 0.979 1.00 87.56 93 LEU A O 1
ATOM 707 N N . THR A 1 94 ? -9.024 -1.948 1.300 1.00 85.12 94 THR A N 1
ATOM 708 C CA . THR A 1 94 ? -8.673 -1.498 -0.048 1.00 85.12 94 THR A CA 1
ATOM 709 C C . THR A 1 94 ? -8.007 -0.138 0.026 1.00 85.12 94 THR A C 1
ATOM 711 O O . THR A 1 94 ? -8.362 0.691 0.865 1.00 85.12 94 THR A O 1
ATOM 714 N N . SER A 1 95 ? -7.080 0.111 -0.889 1.00 84.56 95 SER A N 1
ATOM 715 C CA . SER A 1 95 ? -6.445 1.408 -1.088 1.00 84.56 95 SER A CA 1
ATOM 716 C C . SER A 1 95 ? -6.401 1.695 -2.587 1.00 84.56 95 SER A C 1
ATOM 718 O O . SER A 1 95 ? -6.070 0.819 -3.386 1.00 84.56 95 SER A O 1
ATOM 720 N N . THR A 1 96 ? -6.743 2.921 -2.966 1.00 83.94 96 THR A N 1
ATOM 721 C CA . THR A 1 96 ? -6.738 3.392 -4.349 1.00 83.94 96 THR A CA 1
ATOM 722 C C . THR A 1 96 ? -5.985 4.714 -4.429 1.00 83.94 96 THR A C 1
ATOM 724 O O . THR A 1 96 ? -6.119 5.587 -3.573 1.00 83.94 96 THR A O 1
ATOM 727 N N . GLY A 1 97 ? -5.171 4.875 -5.472 1.00 81.12 97 GLY A N 1
ATOM 728 C CA . GLY A 1 97 ? -4.325 6.055 -5.644 1.00 81.12 97 GLY A CA 1
ATOM 729 C C . GLY A 1 97 ? -3.092 6.053 -4.734 1.00 81.12 97 GLY A C 1
ATOM 730 O O . GLY A 1 97 ? -2.499 5.006 -4.450 1.00 81.12 97 GLY A O 1
ATOM 731 N N . SER A 1 98 ? -2.670 7.251 -4.328 1.00 80.88 98 SER A N 1
ATOM 732 C CA . SER A 1 98 ? -1.492 7.467 -3.484 1.00 80.88 98 SER A CA 1
ATOM 733 C C . SER A 1 98 ? -1.911 7.541 -2.022 1.00 80.88 98 SER A C 1
ATOM 735 O O . SER A 1 98 ? -2.221 8.618 -1.527 1.00 80.88 98 SER A O 1
ATOM 737 N N . THR A 1 99 ? -1.951 6.398 -1.344 1.00 82.69 99 THR A N 1
ATOM 738 C CA . THR A 1 99 ? -2.201 6.297 0.102 1.00 82.69 99 THR A CA 1
ATOM 739 C C . THR A 1 99 ? -0.898 5.971 0.851 1.00 82.69 99 THR A C 1
ATOM 741 O O . THR A 1 99 ? -0.020 5.333 0.261 1.00 82.69 99 THR A O 1
ATOM 744 N N . PRO A 1 100 ? -0.758 6.345 2.140 1.00 81.00 100 PRO A N 1
ATOM 745 C CA . PRO A 1 100 ? 0.475 6.106 2.904 1.00 81.00 100 PRO A CA 1
ATOM 746 C C . PRO A 1 100 ? 0.816 4.620 3.084 1.00 81.00 100 PRO A C 1
ATOM 748 O O . PRO A 1 100 ? 1.984 4.242 3.140 1.00 81.00 100 PRO A O 1
ATOM 751 N N . VAL A 1 101 ? -0.212 3.771 3.156 1.00 85.12 101 VAL A N 1
ATOM 752 C CA . VAL A 1 101 ? -0.096 2.311 3.270 1.00 85.12 101 VAL A CA 1
ATOM 753 C C . VAL A 1 101 ? -0.970 1.614 2.238 1.00 85.12 101 VAL A C 1
ATOM 755 O O . VAL A 1 101 ? -1.862 2.223 1.644 1.00 85.12 101 VAL A O 1
ATOM 758 N N . LYS A 1 102 ? -0.716 0.324 2.027 1.00 83.50 102 LYS A N 1
ATOM 759 C CA . LYS A 1 102 ? -1.481 -0.532 1.118 1.00 83.50 102 LYS A CA 1
ATOM 760 C C . LYS A 1 102 ? -2.550 -1.345 1.841 1.00 83.50 102 LYS A C 1
ATOM 762 O O . LYS A 1 102 ? -2.596 -1.369 3.072 1.00 83.50 102 LYS A O 1
ATOM 767 N N . SER A 1 103 ? -3.406 -2.002 1.054 1.00 85.94 103 SER A N 1
ATOM 768 C CA . SER A 1 103 ? -4.332 -3.008 1.579 1.00 85.94 103 SER A CA 1
ATOM 769 C C . SER A 1 103 ? -3.570 -4.023 2.436 1.00 85.94 103 SER A C 1
ATOM 771 O O . SER A 1 103 ? -2.446 -4.412 2.117 1.00 85.94 103 SER A O 1
ATOM 773 N N . GLY A 1 104 ? -4.166 -4.397 3.561 1.00 84.62 104 GLY A N 1
ATOM 774 C CA . GLY A 1 104 ? -3.582 -5.271 4.564 1.00 84.62 104 GLY A CA 1
ATOM 775 C C . GLY A 1 104 ? -2.861 -4.583 5.708 1.00 84.62 104 GLY A C 1
ATOM 776 O O . GLY A 1 104 ? -2.530 -5.262 6.673 1.00 84.62 104 GLY A O 1
ATOM 777 N N . ALA A 1 105 ? -2.637 -3.268 5.649 1.00 88.00 105 ALA A N 1
ATOM 778 C CA . ALA A 1 105 ? -2.124 -2.531 6.800 1.00 88.00 105 ALA A CA 1
ATOM 779 C C . ALA A 1 105 ? -3.016 -2.726 8.033 1.00 88.00 105 ALA A C 1
ATOM 781 O O . ALA A 1 105 ? -4.242 -2.613 7.946 1.00 88.00 105 ALA A O 1
ATOM 782 N N . LEU A 1 106 ? -2.373 -3.050 9.155 1.00 89.69 106 LEU A N 1
ATOM 783 C CA . LEU A 1 106 ? -3.010 -3.493 10.387 1.00 89.69 106 LEU A CA 1
ATOM 784 C C . LEU A 1 106 ? -2.619 -2.568 11.535 1.00 89.69 106 LEU A C 1
ATOM 786 O O . LEU A 1 106 ? -1.447 -2.217 11.697 1.00 89.69 106 LEU A O 1
ATOM 790 N N . MET A 1 107 ? -3.591 -2.241 12.375 1.00 92.75 107 MET A N 1
ATOM 791 C CA . MET A 1 107 ? -3.366 -1.543 13.630 1.00 92.75 107 MET A CA 1
ATOM 792 C C . MET A 1 107 ? -4.278 -2.119 14.708 1.00 92.75 107 MET A C 1
ATOM 794 O O . MET A 1 107 ? -5.443 -2.414 14.464 1.00 92.75 107 MET A O 1
ATOM 798 N N . ALA A 1 108 ? -3.754 -2.251 15.917 1.00 93.56 108 ALA A N 1
ATOM 799 C CA . ALA A 1 108 ? -4.527 -2.540 17.111 1.00 93.56 108 ALA A CA 1
ATOM 800 C C . ALA A 1 108 ? -4.582 -1.287 17.982 1.00 93.56 108 ALA A C 1
ATOM 802 O O . ALA A 1 108 ? -3.581 -0.582 18.088 1.00 93.56 108 ALA A O 1
ATOM 803 N N . VAL A 1 109 ? -5.719 -1.003 18.615 1.00 95.00 109 VAL A N 1
ATOM 804 C CA . VAL A 1 109 ? -5.864 0.149 19.519 1.00 95.00 109 VAL A CA 1
ATOM 805 C C . VAL A 1 109 ? -6.708 -0.207 20.735 1.00 95.00 109 VAL A C 1
ATOM 807 O O . VAL A 1 109 ? -7.747 -0.852 20.611 1.00 95.00 109 VAL A O 1
ATOM 810 N N . ASN A 1 110 ? -6.287 0.222 21.922 1.00 93.94 110 ASN A N 1
ATOM 811 C CA . ASN A 1 110 ? -7.046 0.023 23.159 1.00 93.94 110 ASN A CA 1
ATOM 812 C C . ASN A 1 110 ? -7.915 1.246 23.526 1.00 93.94 110 ASN A C 1
ATOM 814 O O . ASN A 1 110 ? -7.891 2.290 22.868 1.00 93.94 110 ASN A O 1
ATOM 818 N N . LYS A 1 111 ? -8.689 1.152 24.619 1.00 92.06 111 LYS A N 1
ATOM 819 C CA . LYS A 1 111 ? -9.571 2.249 25.082 1.00 92.06 111 LYS A CA 1
ATOM 820 C C . LYS A 1 111 ? -8.838 3.545 25.448 1.00 92.06 111 LYS A C 1
ATOM 822 O O . LYS A 1 111 ? -9.437 4.625 25.363 1.00 92.06 111 LYS A O 1
ATOM 827 N N . LEU A 1 112 ? -7.567 3.448 25.839 1.00 90.69 112 LEU A N 1
ATOM 828 C CA . LEU A 1 112 ? -6.720 4.598 26.163 1.00 90.69 112 LEU A CA 1
ATOM 829 C C . LEU A 1 112 ? -6.215 5.313 24.901 1.00 90.69 112 LEU A C 1
ATOM 831 O O . LEU A 1 112 ? -5.769 6.452 24.990 1.00 90.69 112 LEU A O 1
ATOM 835 N N . GLY A 1 113 ? -6.354 4.690 23.728 1.00 86.81 113 GLY A N 1
ATOM 836 C CA . GLY A 1 113 ? -5.816 5.196 22.469 1.00 86.81 113 GLY A CA 1
ATOM 837 C C . GLY A 1 113 ? -4.359 4.801 22.239 1.00 86.81 113 GLY A C 1
ATOM 838 O O . GLY A 1 113 ? -3.771 5.251 21.263 1.00 86.81 113 GLY A O 1
ATOM 839 N N . THR A 1 114 ? -3.777 3.956 23.093 1.00 89.00 114 THR A N 1
ATOM 840 C CA . THR A 1 114 ? -2.484 3.334 22.805 1.00 89.00 114 THR A CA 1
ATOM 841 C C . THR A 1 114 ? -2.681 2.340 21.668 1.00 89.00 114 THR A C 1
ATOM 843 O O . THR A 1 114 ? -3.581 1.497 21.739 1.00 89.00 114 THR A O 1
ATOM 846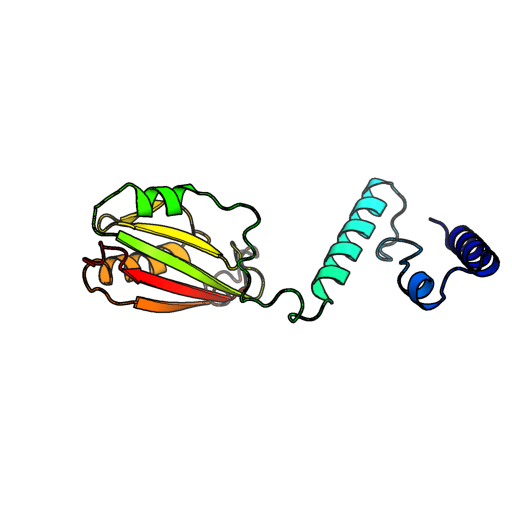 N N . GLY A 1 115 ? -1.867 2.464 20.622 1.00 85.88 115 GLY A N 1
ATOM 847 C CA . GLY A 1 115 ? -1.943 1.615 19.441 1.00 85.88 115 GLY A CA 1
ATOM 848 C C . GLY A 1 115 ? -0.637 0.896 19.121 1.00 85.88 115 GLY A C 1
ATOM 849 O O . GLY A 1 115 ? 0.436 1.300 19.568 1.00 85.88 115 GLY A O 1
ATOM 850 N N . CYS A 1 116 ? -0.750 -0.175 18.344 1.00 90.06 116 CYS A N 1
ATOM 851 C CA . CYS A 1 116 ? 0.353 -0.970 17.820 1.00 90.06 116 CYS A CA 1
ATOM 852 C C . CYS A 1 116 ? 0.103 -1.242 16.329 1.00 90.06 116 CYS A C 1
ATOM 854 O O . CYS A 1 116 ? -1.023 -1.572 15.961 1.00 90.06 116 CYS A O 1
ATOM 856 N N . GLY A 1 117 ? 1.115 -1.088 15.474 1.00 89.12 117 GLY A N 1
ATOM 857 C CA . GLY A 1 117 ? 0.933 -1.009 14.018 1.00 89.12 117 GLY A CA 1
ATOM 858 C C . GLY A 1 117 ? 0.403 0.351 13.545 1.00 89.12 117 GLY A C 1
ATOM 859 O O . GLY A 1 117 ? 0.330 1.307 14.317 1.00 89.12 117 GLY A O 1
ATOM 860 N N . THR A 1 118 ? 0.056 0.449 12.261 1.00 90.62 118 THR A N 1
ATOM 861 C CA . THR A 1 118 ? -0.420 1.691 11.627 1.00 90.62 118 THR A CA 1
ATOM 862 C C . THR A 1 118 ? -1.280 1.389 10.401 1.00 90.62 118 THR A C 1
ATOM 864 O O . THR A 1 118 ? -1.051 0.410 9.688 1.00 90.62 118 THR A O 1
ATOM 867 N N . ILE A 1 119 ? -2.250 2.263 10.131 1.00 88.94 119 ILE A N 1
ATOM 868 C CA . ILE A 1 119 ? -3.055 2.263 8.897 1.00 88.94 119 ILE A CA 1
ATOM 869 C C . ILE A 1 119 ? -2.722 3.456 7.987 1.00 88.94 119 ILE A C 1
ATOM 871 O O . ILE A 1 119 ? -3.489 3.775 7.082 1.00 88.94 119 ILE A O 1
ATOM 875 N N . GLY A 1 120 ? -1.583 4.115 8.211 1.00 82.38 120 GLY A N 1
ATOM 876 C CA . GLY A 1 120 ? -1.078 5.191 7.358 1.00 82.38 120 GLY A CA 1
ATOM 877 C C . GLY A 1 120 ? -0.708 6.487 8.071 1.00 82.38 120 GLY A C 1
ATOM 878 O O . GLY A 1 120 ? -0.142 7.365 7.423 1.00 82.38 120 GLY A O 1
ATOM 879 N N . GLY A 1 121 ? -0.964 6.603 9.377 1.00 79.75 121 GLY A N 1
ATOM 880 C CA . GLY A 1 121 ? -0.622 7.781 10.172 1.00 79.75 121 GLY A CA 1
ATOM 881 C C . GLY A 1 121 ? -1.475 9.023 9.876 1.00 79.75 121 GLY A C 1
ATOM 882 O O . GLY A 1 121 ? -2.454 8.994 9.127 1.00 79.75 121 GLY A O 1
ATOM 883 N N . GLY A 1 122 ? -1.098 10.144 10.497 1.00 81.94 122 GLY A N 1
ATOM 884 C CA . GLY A 1 122 ? -1.713 11.457 10.272 1.00 81.94 122 GLY A CA 1
ATOM 885 C C . GLY A 1 122 ? -3.124 11.628 10.853 1.00 81.94 122 GLY A C 1
ATOM 886 O O . GLY A 1 122 ? -3.588 10.853 11.691 1.00 81.94 122 GLY A O 1
ATOM 887 N N . CYS A 1 123 ? -3.818 12.680 10.407 1.00 78.69 123 CYS A N 1
ATOM 888 C CA . CYS A 1 123 ? -5.161 13.033 10.888 1.00 78.69 123 CYS A CA 1
ATOM 889 C C . CYS A 1 123 ? -6.198 11.936 10.602 1.00 78.69 123 CYS A C 1
ATOM 891 O O . CYS A 1 123 ? -7.084 11.682 11.421 1.00 78.69 123 CYS A O 1
ATOM 893 N N . SER A 1 124 ? -6.065 11.253 9.465 1.00 82.56 124 SER A N 1
ATOM 894 C CA . SER A 1 124 ? -6.967 10.177 9.063 1.00 82.56 124 SER A CA 1
ATOM 895 C C . SER A 1 124 ? -6.882 8.958 9.991 1.00 82.56 124 SER A C 1
ATOM 897 O O . SER A 1 124 ? -7.912 8.375 10.332 1.00 82.56 124 SER A O 1
ATOM 899 N N . GLU A 1 125 ? -5.680 8.604 10.460 1.00 89.25 125 GLU A N 1
ATOM 900 C CA . GLU A 1 125 ? -5.491 7.542 11.456 1.00 89.25 125 GLU A CA 1
ATOM 901 C C . GLU A 1 125 ? -6.109 7.927 12.805 1.00 89.25 125 GLU A C 1
ATOM 903 O O . GLU A 1 125 ? -6.851 7.137 13.390 1.00 89.25 125 GLU A O 1
ATOM 908 N N . ALA A 1 126 ? -5.906 9.165 13.263 1.00 88.06 126 ALA A N 1
ATOM 909 C CA . ALA A 1 126 ? -6.495 9.646 14.513 1.00 88.06 126 ALA A CA 1
ATOM 910 C C . ALA A 1 126 ? -8.037 9.586 14.499 1.00 88.06 126 ALA A C 1
ATOM 912 O O . ALA A 1 126 ? -8.659 9.179 15.487 1.00 88.06 126 ALA A O 1
ATOM 913 N N . ALA A 1 127 ? -8.666 9.927 13.369 1.00 88.69 127 ALA A N 1
ATOM 914 C CA . ALA A 1 127 ? -10.113 9.811 13.190 1.00 88.69 127 ALA A CA 1
ATOM 915 C C . ALA A 1 127 ? -10.588 8.347 13.253 1.00 88.69 127 ALA A C 1
ATOM 917 O O . ALA A 1 127 ? -11.573 8.034 13.933 1.00 88.69 127 ALA A O 1
ATOM 918 N N . ALA A 1 128 ? -9.859 7.432 12.607 1.00 92.88 128 ALA A N 1
ATOM 919 C CA . ALA A 1 128 ? -10.142 6.002 12.664 1.00 92.88 128 ALA A CA 1
ATOM 920 C C . ALA A 1 128 ? -9.992 5.446 14.091 1.00 92.88 128 ALA A C 1
ATOM 922 O O . ALA A 1 128 ? -10.880 4.740 14.573 1.00 92.88 128 ALA A O 1
ATOM 923 N N . MET A 1 129 ? -8.941 5.837 14.820 1.00 93.31 129 MET A N 1
ATOM 924 C CA . MET A 1 129 ? -8.745 5.474 16.229 1.00 93.31 129 MET A CA 1
ATOM 925 C C . MET A 1 129 ? -9.887 5.982 17.113 1.00 93.31 129 MET A C 1
ATOM 927 O O . MET A 1 129 ? -10.353 5.271 18.004 1.00 93.31 129 MET A O 1
ATOM 931 N N . GLN A 1 130 ? -10.386 7.198 16.872 1.00 92.19 130 GLN A N 1
ATOM 932 C CA . GLN A 1 130 ? -11.521 7.732 17.622 1.00 92.19 130 GLN A CA 1
ATOM 933 C C . GLN A 1 130 ? -12.796 6.914 17.380 1.00 92.19 130 GLN A C 1
ATOM 935 O O . GLN A 1 130 ? -13.577 6.702 18.313 1.00 92.19 130 GLN A O 1
ATOM 940 N N . AR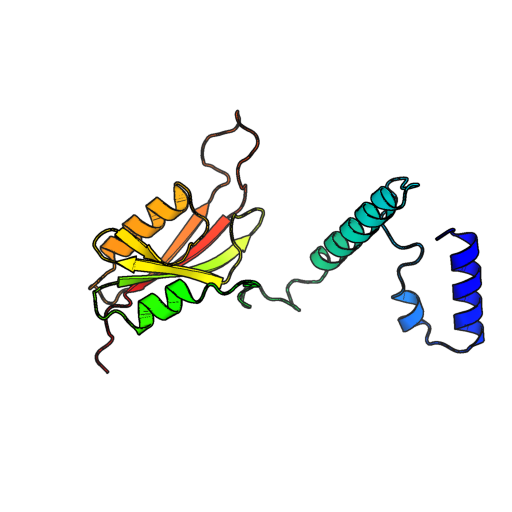G A 1 131 ? -13.012 6.432 16.149 1.00 93.56 131 ARG A N 1
ATOM 941 C CA . ARG A 1 131 ? -14.127 5.532 15.837 1.00 93.56 131 ARG A CA 1
ATOM 942 C C . ARG A 1 131 ? -13.940 4.166 16.492 1.00 93.56 131 ARG A C 1
ATOM 944 O O . ARG A 1 131 ? -14.884 3.680 17.110 1.00 93.56 131 ARG A O 1
ATOM 951 N N . ALA A 1 132 ? -12.733 3.612 16.437 1.00 95.69 132 ALA A N 1
ATOM 952 C CA . ALA A 1 132 ? -12.379 2.347 17.067 1.00 95.69 132 ALA A CA 1
ATOM 953 C C . ALA A 1 132 ? -12.648 2.363 18.572 1.00 95.69 132 ALA A C 1
ATOM 955 O O . ALA A 1 132 ? -13.360 1.500 19.072 1.00 95.69 132 ALA A O 1
ATOM 956 N N . ARG A 1 133 ? -12.229 3.413 19.287 1.00 94.38 133 ARG A N 1
ATOM 957 C CA . ARG A 1 133 ? -12.492 3.560 20.731 1.00 94.38 133 ARG A CA 1
ATOM 958 C C . ARG A 1 133 ? -13.975 3.506 21.107 1.00 94.38 133 ARG A C 1
ATOM 960 O O . ARG A 1 133 ? -14.285 3.104 22.223 1.00 94.38 133 ARG A O 1
ATOM 967 N N . LYS A 1 134 ? -14.877 3.908 20.205 1.00 94.06 134 LYS A N 1
ATOM 968 C CA . LYS A 1 134 ? -16.333 3.834 20.418 1.00 94.06 134 LYS A CA 1
ATOM 969 C C . LYS A 1 134 ? -16.902 2.428 20.200 1.00 94.06 134 LYS A C 1
ATOM 971 O O . LYS A 1 134 ? -17.969 2.149 20.726 1.00 94.06 134 LYS A O 1
ATOM 976 N N . ILE A 1 135 ? -16.220 1.591 19.420 1.00 93.81 135 ILE A N 1
ATOM 977 C CA . ILE A 1 135 ? -16.621 0.214 19.094 1.00 93.81 135 ILE A CA 1
ATOM 978 C C . ILE A 1 135 ? -16.090 -0.785 20.134 1.00 93.81 135 ILE A C 1
ATOM 980 O O . ILE A 1 135 ? -16.701 -1.818 20.365 1.00 93.81 135 ILE A O 1
ATOM 984 N N . ILE A 1 136 ? -14.988 -0.475 20.826 1.00 95.19 136 ILE A N 1
ATOM 985 C CA . ILE A 1 136 ? -14.414 -1.392 21.823 1.00 95.19 136 ILE A CA 1
ATOM 986 C C . ILE A 1 136 ? -15.420 -1.723 22.943 1.00 95.19 136 ILE A C 1
ATOM 988 O O . ILE A 1 136 ? -15.777 -0.865 23.763 1.00 95.19 136 ILE A O 1
ATOM 992 N N . GLY A 1 137 ? -15.749 -3.005 23.067 1.00 92.06 137 GLY A N 1
ATOM 993 C CA . GLY A 1 137 ? -16.680 -3.572 24.036 1.00 92.06 137 GLY A CA 1
ATOM 994 C C . GLY A 1 137 ? -18.132 -3.651 23.555 1.00 92.06 137 GLY A C 1
ATOM 995 O O . GLY A 1 137 ? -18.989 -3.984 24.373 1.00 92.06 137 GLY A O 1
ATOM 996 N N . THR A 1 138 ? -18.431 -3.317 22.295 1.00 92.69 138 THR A N 1
ATOM 997 C CA . THR A 1 138 ? -19.781 -3.451 21.719 1.00 92.69 138 THR A CA 1
ATOM 998 C C . THR A 1 138 ? -19.991 -4.770 20.974 1.00 92.69 138 THR A C 1
ATOM 1000 O O . THR A 1 138 ? -21.138 -5.143 20.741 1.00 92.69 138 THR A O 1
ATOM 1003 N N . GLY A 1 139 ? -18.919 -5.474 20.596 1.00 91.81 139 GLY A N 1
ATOM 1004 C CA . GLY A 1 139 ? -18.968 -6.627 19.691 1.00 91.81 139 GLY A CA 1
ATOM 1005 C C . GLY A 1 139 ? -19.327 -6.268 18.243 1.00 91.81 139 GLY A C 1
ATOM 1006 O O . GLY A 1 139 ? -19.570 -7.158 17.432 1.00 91.81 139 GLY A O 1
ATOM 1007 N N . GLU A 1 140 ? -19.403 -4.977 17.907 1.00 93.56 140 GLU A N 1
ATOM 1008 C CA . GLU A 1 140 ? -19.744 -4.520 16.561 1.00 93.56 140 GLU A CA 1
ATOM 1009 C C . GLU A 1 140 ? -18.506 -4.401 15.661 1.00 93.56 140 GLU A C 1
ATOM 1011 O O . GLU A 1 140 ? -17.360 -4.320 16.108 1.00 93.56 140 GLU A O 1
ATOM 1016 N N . SER A 1 141 ? -18.762 -4.312 14.358 1.00 95.25 141 SER A N 1
ATOM 1017 C CA . SER A 1 141 ? -17.771 -3.933 13.357 1.00 95.25 141 SER A CA 1
ATOM 1018 C C . SER A 1 141 ? -18.350 -2.883 12.411 1.00 95.25 141 SER A C 1
ATOM 1020 O O . SER A 1 141 ? -19.562 -2.802 12.195 1.00 95.25 141 SER A O 1
ATOM 1022 N N . CYS A 1 142 ? -17.494 -2.041 11.838 1.00 94.50 142 CYS A N 1
ATOM 1023 C CA . CYS A 1 142 ? -17.886 -1.134 10.767 1.00 94.50 142 CYS A CA 1
ATOM 1024 C C . CYS A 1 142 ? -16.760 -0.932 9.761 1.00 94.50 142 CYS A C 1
ATOM 1026 O O . CYS A 1 142 ? -15.584 -1.023 10.101 1.00 94.50 142 CYS A O 1
ATOM 1028 N N . VAL A 1 143 ? -17.117 -0.561 8.534 1.00 95.19 143 VAL A N 1
ATOM 1029 C CA . VAL A 1 143 ? -16.153 -0.109 7.528 1.00 95.19 143 VAL A CA 1
ATOM 1030 C C . VAL A 1 143 ? -16.294 1.396 7.369 1.00 95.19 143 VAL A C 1
ATOM 1032 O O . VAL A 1 143 ? -17.398 1.892 7.150 1.00 95.19 143 VAL A O 1
ATOM 1035 N N . ILE A 1 144 ? -15.181 2.116 7.471 1.00 93.31 144 ILE A N 1
ATOM 1036 C CA . ILE A 1 144 ? -15.114 3.547 7.178 1.00 93.31 144 ILE A CA 1
ATOM 1037 C C . ILE A 1 144 ? -14.366 3.782 5.870 1.00 93.31 144 ILE A C 1
ATOM 1039 O O . ILE A 1 144 ? -13.454 3.034 5.516 1.00 93.31 144 ILE A O 1
ATOM 1043 N N . GLU A 1 145 ? -14.754 4.832 5.158 1.00 90.56 145 GLU A N 1
ATOM 1044 C CA . GLU A 1 145 ? -14.023 5.326 3.999 1.00 90.56 145 GLU A CA 1
ATOM 1045 C C . GLU A 1 145 ? -13.233 6.567 4.402 1.00 90.56 145 GLU A C 1
ATOM 1047 O O . GLU A 1 145 ? -13.760 7.484 5.033 1.00 90.56 145 GLU A O 1
ATOM 1052 N N . ILE A 1 146 ? -11.954 6.572 4.052 1.00 88.25 146 ILE A N 1
ATOM 1053 C CA . ILE A 1 146 ? -11.037 7.675 4.285 1.00 88.25 146 ILE A CA 1
ATOM 1054 C C . ILE A 1 146 ? -10.648 8.226 2.920 1.00 88.25 146 ILE A C 1
ATOM 1056 O O . ILE A 1 146 ? -10.011 7.541 2.117 1.00 88.25 146 ILE A O 1
ATOM 1060 N N . ASN A 1 147 ? -11.026 9.476 2.677 1.00 85.81 147 ASN A N 1
ATOM 1061 C CA . ASN A 1 147 ? -10.674 10.216 1.478 1.00 85.81 147 ASN A CA 1
ATOM 1062 C C . ASN A 1 147 ? -9.650 11.296 1.845 1.00 85.81 147 ASN A C 1
ATOM 1064 O O . ASN A 1 147 ? -9.967 12.215 2.595 1.00 85.81 147 ASN A O 1
ATOM 1068 N N . MET A 1 148 ? -8.433 11.172 1.316 1.00 78.62 148 MET A N 1
ATOM 1069 C CA . MET A 1 148 ? -7.332 12.113 1.561 1.00 78.62 148 MET A CA 1
ATOM 1070 C C . MET A 1 148 ? -7.171 13.128 0.420 1.00 78.62 148 MET A C 1
ATOM 1072 O O . MET A 1 148 ? -6.269 13.956 0.439 1.00 78.62 148 MET A O 1
ATOM 1076 N N . THR A 1 149 ? -8.057 13.095 -0.578 1.00 71.75 149 THR A N 1
ATOM 1077 C CA . THR A 1 149 ? -8.090 14.054 -1.687 1.00 71.75 149 THR A CA 1
ATOM 1078 C C . THR A 1 149 ? -8.644 15.418 -1.251 1.00 71.75 149 THR A C 1
ATOM 1080 O O . THR A 1 149 ? -8.347 16.420 -1.894 1.00 71.75 149 THR A O 1
ATOM 1083 N N . ASN A 1 150 ? -9.433 15.465 -0.167 1.00 61.16 150 ASN A N 1
ATOM 1084 C CA . ASN A 1 150 ? -10.178 16.655 0.267 1.00 61.16 150 ASN A CA 1
ATOM 1085 C C . ASN A 1 150 ? -9.631 17.357 1.523 1.00 61.16 150 ASN A C 1
ATOM 1087 O O . ASN A 1 150 ? -10.190 18.385 1.909 1.00 61.16 150 ASN A O 1
ATOM 1091 N N . ASP A 1 151 ? -8.579 16.837 2.163 1.00 56.31 151 ASP A N 1
ATOM 1092 C CA . ASP A 1 151 ? -7.961 17.540 3.291 1.00 56.31 151 ASP A CA 1
ATOM 1093 C C . ASP A 1 151 ? -7.123 18.709 2.755 1.00 56.31 151 ASP A C 1
ATOM 1095 O O . ASP A 1 151 ? -6.231 18.557 1.922 1.00 56.31 151 ASP A O 1
ATOM 1099 N N . VAL A 1 152 ? -7.494 19.908 3.188 1.00 51.94 152 VAL A N 1
ATOM 1100 C CA . VAL A 1 152 ? -7.028 21.204 2.695 1.00 51.94 152 VAL A CA 1
ATOM 1101 C C . VAL A 1 152 ? -5.505 21.336 2.809 1.00 51.94 152 VAL A C 1
ATOM 1103 O O . VAL A 1 152 ? -4.991 21.658 3.873 1.00 51.94 152 VAL A O 1
ATOM 1106 N N . ALA A 1 153 ? -4.792 21.158 1.697 1.00 47.91 153 ALA A N 1
ATOM 1107 C CA . ALA A 1 153 ? -3.477 21.754 1.457 1.00 47.91 153 ALA A CA 1
ATOM 1108 C C . ALA A 1 153 ? -3.197 21.812 -0.053 1.00 47.91 153 ALA A C 1
ATOM 1110 O O . ALA A 1 153 ? -2.299 21.160 -0.579 1.00 47.91 153 ALA A O 1
ATOM 1111 N N . ALA A 1 154 ? -3.979 22.627 -0.765 1.00 47.12 154 ALA A N 1
ATOM 1112 C CA . ALA A 1 154 ? -3.620 23.057 -2.117 1.00 47.12 154 ALA A CA 1
ATOM 1113 C C . ALA A 1 154 ? -2.335 23.922 -2.135 1.00 47.12 154 ALA A C 1
ATOM 1115 O O . ALA A 1 154 ? -1.772 24.139 -3.205 1.00 47.12 154 ALA A O 1
ATOM 1116 N N . ASP A 1 155 ? -1.850 24.356 -0.962 1.00 48.66 155 ASP A N 1
ATOM 1117 C CA . ASP A 1 155 ? -0.689 25.243 -0.817 1.00 48.66 155 ASP A CA 1
ATOM 1118 C C . ASP A 1 155 ? 0.621 24.523 -0.429 1.00 48.66 155 ASP A C 1
ATOM 1120 O O . ASP A 1 155 ? 1.703 25.078 -0.610 1.00 48.66 155 ASP A O 1
ATOM 1124 N N . GLU A 1 156 ? 0.568 23.264 0.023 1.00 50.47 156 GLU A N 1
ATOM 1125 C CA . GLU A 1 156 ? 1.752 22.448 0.334 1.00 50.47 156 GLU A CA 1
ATOM 1126 C C . GLU A 1 156 ? 1.663 21.133 -0.451 1.00 50.47 156 GLU A C 1
ATOM 1128 O O . GLU A 1 156 ? 1.040 20.173 -0.013 1.00 50.47 156 GLU A O 1
ATOM 1133 N N . GLY A 1 157 ? 2.234 21.096 -1.661 1.00 47.94 157 GLY A N 1
ATOM 1134 C CA . GLY A 1 157 ? 2.063 20.035 -2.671 1.00 47.94 157 GLY A CA 1
ATOM 1135 C C . GLY A 1 157 ? 2.614 18.635 -2.339 1.00 47.94 157 GLY A C 1
ATOM 1136 O O . GLY A 1 157 ? 3.225 18.004 -3.200 1.00 47.94 157 GLY A O 1
ATOM 1137 N N . MET A 1 158 ? 2.419 18.133 -1.118 1.00 54.91 158 MET A N 1
ATOM 1138 C CA . MET A 1 158 ? 2.890 16.834 -0.626 1.00 54.91 158 MET A CA 1
ATOM 1139 C C . MET A 1 158 ? 1.798 16.057 0.136 1.00 54.91 158 MET A C 1
ATOM 1141 O O . MET A 1 158 ? 2.072 15.458 1.174 1.00 54.91 158 MET A O 1
ATOM 1145 N N . VAL A 1 159 ? 0.556 16.034 -0.363 1.00 60.28 159 VAL A N 1
ATOM 1146 C CA . VAL A 1 159 ? -0.528 15.229 0.236 1.00 60.28 159 VAL A CA 1
ATOM 1147 C C . VAL A 1 159 ? -0.749 13.931 -0.544 1.00 60.28 159 VAL A C 1
ATOM 1149 O O . VAL A 1 159 ? -0.769 13.900 -1.776 1.00 60.28 159 VAL A O 1
ATOM 1152 N N . CYS A 1 160 ? -0.924 12.833 0.190 1.00 64.56 160 CYS A N 1
ATOM 1153 C CA . CYS A 1 160 ? -1.350 11.542 -0.343 1.00 64.56 160 CYS A CA 1
ATOM 1154 C C . CYS A 1 160 ? -2.779 11.649 -0.913 1.00 64.56 160 CYS A C 1
ATOM 1156 O O . CYS A 1 160 ? -3.741 11.609 -0.164 1.00 64.56 160 CYS A O 1
ATOM 1158 N N . GLY A 1 161 ? -2.938 11.786 -2.233 1.00 72.75 161 GLY A N 1
ATOM 1159 C CA . GLY A 1 161 ? -4.243 12.002 -2.886 1.00 72.75 161 GLY A CA 1
ATOM 1160 C C . GLY A 1 161 ? -5.120 10.757 -3.100 1.00 72.75 161 GLY A C 1
ATOM 1161 O O . GLY A 1 161 ? -5.869 10.716 -4.074 1.00 72.75 161 GLY A O 1
ATOM 1162 N N . GLY A 1 162 ? -4.987 9.717 -2.275 1.00 83.56 162 GLY A N 1
ATOM 1163 C CA . GLY A 1 162 ? -5.716 8.451 -2.422 1.00 83.56 162 GLY A CA 1
ATOM 1164 C C . GLY A 1 162 ? -6.958 8.306 -1.534 1.00 83.56 162 GLY A C 1
ATOM 1165 O O . GLY A 1 162 ? -7.223 9.113 -0.642 1.00 83.56 162 GLY A O 1
ATOM 1166 N N . THR A 1 163 ? -7.698 7.221 -1.750 1.00 86.44 163 THR A N 1
ATOM 1167 C CA . THR A 1 163 ? -8.826 6.790 -0.912 1.00 86.44 163 THR A CA 1
ATOM 1168 C C . THR A 1 163 ? -8.557 5.399 -0.351 1.00 86.44 163 THR A C 1
ATOM 1170 O O . THR A 1 163 ? -7.900 4.570 -0.983 1.00 86.44 163 THR A O 1
ATOM 1173 N N . MET A 1 164 ? -9.045 5.120 0.855 1.00 88.88 164 MET A N 1
ATOM 1174 C CA . MET A 1 164 ? -8.946 3.790 1.455 1.00 88.88 164 MET A CA 1
ATOM 1175 C C . MET A 1 164 ? -10.186 3.419 2.257 1.00 88.88 164 MET A C 1
ATOM 1177 O O . MET A 1 164 ? -10.859 4.277 2.826 1.00 88.88 164 MET A O 1
ATOM 1181 N N . ARG A 1 165 ? -10.474 2.117 2.319 1.00 91.00 165 ARG A N 1
ATOM 1182 C CA . ARG A 1 165 ? -11.541 1.548 3.149 1.00 91.00 165 ARG A CA 1
ATOM 1183 C C . ARG A 1 165 ? -10.913 0.796 4.306 1.00 91.00 165 ARG A C 1
ATOM 1185 O O . ARG A 1 165 ? -10.068 -0.068 4.081 1.00 91.00 165 ARG A O 1
ATOM 1192 N N . VAL A 1 166 ? -11.336 1.106 5.523 1.00 93.06 166 VAL A N 1
ATOM 1193 C CA . VAL A 1 166 ? -10.772 0.540 6.750 1.00 93.06 166 VAL A CA 1
ATOM 1194 C C . VAL A 1 166 ? -11.872 -0.171 7.522 1.00 93.06 166 VAL A C 1
ATOM 1196 O O . VAL A 1 166 ? -12.865 0.450 7.901 1.00 93.06 166 VAL A O 1
ATOM 1199 N N . LEU A 1 167 ? -11.699 -1.472 7.739 1.00 94.81 167 LEU A N 1
ATOM 1200 C CA . LEU A 1 167 ? -12.482 -2.239 8.700 1.00 94.81 167 LEU A CA 1
ATOM 1201 C C . LEU A 1 167 ? -12.043 -1.853 10.108 1.00 94.81 167 LEU A C 1
ATOM 1203 O O . LEU A 1 167 ? -10.848 -1.780 10.380 1.00 94.81 167 LEU A O 1
ATOM 1207 N N . ILE A 1 168 ? -13.011 -1.643 10.986 1.00 96.38 168 ILE A N 1
ATOM 1208 C CA . ILE A 1 168 ? -12.823 -1.458 12.416 1.00 96.38 168 ILE A CA 1
ATOM 1209 C C . ILE A 1 168 ? -13.688 -2.497 13.115 1.00 96.38 168 ILE A C 1
ATOM 1211 O O . ILE A 1 168 ? -14.904 -2.508 12.928 1.00 96.38 168 ILE A O 1
ATOM 1215 N N . GLU A 1 169 ? -13.070 -3.351 13.914 1.00 96.12 169 GLU A N 1
ATOM 1216 C CA . GLU A 1 169 ? -13.729 -4.470 14.582 1.00 96.12 169 GLU A CA 1
ATOM 1217 C C . GLU A 1 169 ? -13.382 -4.477 16.068 1.00 96.12 169 GLU A C 1
ATOM 1219 O O . GLU A 1 169 ? -12.229 -4.249 16.445 1.00 96.12 169 GLU A O 1
ATOM 1224 N N . ASP A 1 170 ? -14.377 -4.720 16.920 1.00 95.75 170 ASP A N 1
ATOM 1225 C CA . ASP A 1 170 ? -14.124 -5.020 18.324 1.00 95.75 170 ASP A CA 1
ATOM 1226 C C . ASP A 1 170 ? -13.384 -6.360 18.450 1.00 95.75 170 ASP A C 1
ATOM 1228 O O . ASP A 1 170 ? -13.905 -7.408 18.085 1.00 95.75 170 ASP A O 1
ATOM 1232 N N . ALA A 1 171 ? -12.169 -6.319 18.991 1.00 91.94 171 ALA A N 1
ATOM 1233 C CA . ALA A 1 171 ? -11.318 -7.485 19.223 1.00 91.94 171 ALA A CA 1
ATOM 1234 C C . ALA A 1 171 ? -11.206 -7.815 20.724 1.00 91.94 171 ALA A C 1
ATOM 1236 O O . ALA A 1 171 ? -10.252 -8.458 21.177 1.00 91.94 171 ALA A O 1
ATOM 1237 N N . SER A 1 172 ? -12.159 -7.333 21.524 1.00 82.19 172 SER A N 1
ATOM 1238 C CA . SER A 1 172 ? -12.375 -7.805 22.890 1.00 82.19 172 SER A CA 1
ATOM 1239 C C . SER A 1 172 ? -12.812 -9.272 22.825 1.00 82.19 172 SER A C 1
ATOM 1241 O O . SER A 1 172 ? -13.669 -9.605 22.014 1.00 82.19 172 SER A O 1
ATOM 1243 N N . GLU A 1 173 ? -12.194 -10.149 23.623 1.00 71.69 173 GLU A N 1
ATOM 1244 C CA . GLU A 1 173 ? -12.332 -11.610 23.509 1.00 71.69 173 GLU A CA 1
ATOM 1245 C C . GLU A 1 173 ? -13.764 -12.076 23.193 1.00 71.69 173 GLU A C 1
ATOM 1247 O O . GLU A 1 173 ? -14.691 -11.898 23.990 1.00 71.69 173 GLU A O 1
ATOM 1252 N N . ASN A 1 174 ? -13.922 -12.732 22.041 1.00 52.16 174 ASN A N 1
ATOM 1253 C CA . ASN A 1 174 ? -15.109 -13.518 21.747 1.00 52.16 174 ASN A CA 1
ATOM 1254 C C . ASN A 1 174 ? -15.069 -14.735 22.676 1.00 52.16 174 ASN A C 1
ATOM 1256 O O . ASN A 1 174 ? -14.309 -15.676 22.441 1.00 52.16 174 ASN A O 1
ATOM 1260 N N . LYS A 1 175 ? -15.858 -14.705 23.755 1.00 42.22 175 LYS A N 1
ATOM 1261 C CA . LYS A 1 175 ? -16.159 -15.908 24.537 1.00 42.22 175 LYS A CA 1
ATOM 1262 C C . LYS A 1 175 ? -16.785 -16.926 23.588 1.00 42.22 175 LYS A C 1
ATOM 1264 O O . LYS A 1 175 ? -17.967 -16.815 23.268 1.00 42.22 175 LYS A O 1
ATOM 1269 N N . THR A 1 176 ? -15.966 -17.861 23.120 1.00 34.25 176 THR A N 1
ATOM 1270 C CA . THR A 1 176 ? -16.433 -19.100 22.498 1.00 34.25 176 THR A CA 1
ATOM 1271 C C . THR A 1 176 ? -16.593 -20.136 23.595 1.00 34.25 176 THR A C 1
ATOM 1273 O O . THR A 1 176 ? -15.727 -20.151 24.502 1.00 34.25 176 THR A O 1
#